Protein AF-X0Y534-F1 (afdb_monomer)

Organism: NCBI:txid412755

Sequence (100 aa):
MFFLVFEQNRPIVDLLPYFEPENIITIDDSNLGKFVSGLWRAILRVRREKIDAAIDMEGLTRSSAIITYLTGARRRVGYHNFTSEGPYRGRLFTHELNYN

Mean predicted aligned error: 4.79 Å

Structure (mmCIF, N/CA/C/O backbone):
data_AF-X0Y534-F1
#
_entry.id   AF-X0Y534-F1
#
loop_
_atom_site.group_PDB
_atom_site.id
_atom_site.type_symbol
_atom_site.label_atom_id
_atom_site.label_alt_id
_atom_site.label_comp_id
_atom_site.label_asym_id
_atom_site.label_entity_id
_atom_site.label_seq_id
_atom_site.pdbx_PDB_ins_code
_atom_site.Cartn_x
_atom_site.Cartn_y
_atom_site.Cartn_z
_atom_site.occupancy
_atom_site.B_iso_or_equiv
_atom_site.auth_seq_id
_atom_site.auth_comp_id
_atom_site.auth_asym_id
_atom_site.auth_atom_id
_atom_site.pdbx_PDB_model_num
ATOM 1 N N . MET A 1 1 ? -12.169 4.908 -0.041 1.00 91.00 1 MET A N 1
ATOM 2 C CA . MET A 1 1 ? -10.887 4.593 -0.716 1.00 91.00 1 MET A CA 1
ATOM 3 C C . MET A 1 1 ? -9.802 4.627 0.344 1.00 91.00 1 MET A C 1
ATOM 5 O O . MET A 1 1 ? -9.899 5.485 1.209 1.00 91.00 1 MET A O 1
ATOM 9 N N . PHE A 1 2 ? -8.828 3.716 0.314 1.00 95.62 2 PHE A N 1
ATOM 10 C CA . PHE A 1 2 ? -7.743 3.674 1.302 1.00 95.62 2 PHE A CA 1
ATOM 11 C C . PHE A 1 2 ? -6.433 4.173 0.697 1.00 95.62 2 PHE A C 1
ATOM 13 O O . PHE A 1 2 ? -6.215 4.001 -0.502 1.00 95.62 2 PHE A O 1
ATOM 20 N N . PHE A 1 3 ? -5.561 4.741 1.526 1.00 96.12 3 PHE A N 1
ATOM 21 C CA . PHE A 1 3 ? -4.214 5.147 1.124 1.00 96.12 3 PHE A CA 1
ATOM 22 C C . PHE A 1 3 ? -3.198 4.661 2.152 1.00 96.12 3 PHE A C 1
ATOM 24 O O . PHE A 1 3 ? -3.387 4.880 3.344 1.00 96.12 3 PHE A O 1
ATOM 31 N N . LEU A 1 4 ? -2.136 3.991 1.705 1.00 95.50 4 LEU A N 1
ATOM 32 C CA . LEU A 1 4 ? -1.034 3.561 2.565 1.00 95.50 4 LEU A CA 1
ATOM 33 C C . LEU A 1 4 ? 0.155 4.490 2.336 1.00 95.50 4 LEU A C 1
ATOM 35 O O . LEU A 1 4 ? 0.598 4.643 1.201 1.00 95.50 4 LEU A O 1
ATOM 39 N N . VAL A 1 5 ? 0.673 5.099 3.399 1.00 95.50 5 VAL A N 1
ATOM 40 C CA . VAL A 1 5 ? 1.736 6.104 3.297 1.00 95.50 5 VAL A CA 1
ATOM 41 C C . VAL A 1 5 ? 2.671 6.058 4.500 1.00 95.50 5 VAL A C 1
ATOM 43 O O . VAL A 1 5 ? 2.287 5.605 5.576 1.00 95.50 5 VAL A O 1
ATOM 46 N N . PHE A 1 6 ? 3.902 6.538 4.349 1.00 95.69 6 PHE A N 1
ATOM 47 C CA . PHE A 1 6 ? 4.750 6.809 5.509 1.00 95.69 6 PHE A CA 1
ATOM 48 C C . PHE A 1 6 ? 4.188 7.959 6.342 1.00 95.69 6 PHE A C 1
ATOM 50 O O . PHE A 1 6 ? 3.635 8.913 5.797 1.00 95.69 6 PHE A O 1
ATOM 57 N N . GLU A 1 7 ? 4.348 7.882 7.660 1.00 96.75 7 GLU A N 1
ATOM 58 C CA . GLU A 1 7 ? 3.816 8.877 8.596 1.00 96.75 7 GLU A CA 1
ATOM 59 C C . GLU A 1 7 ? 4.291 10.301 8.268 1.00 96.75 7 GLU A C 1
ATOM 61 O O . GLU A 1 7 ? 3.480 11.221 8.213 1.00 96.75 7 GLU A O 1
ATOM 66 N N . GLN A 1 8 ? 5.564 10.469 7.905 1.00 95.94 8 GLN A N 1
ATOM 67 C CA . GLN A 1 8 ? 6.137 11.753 7.475 1.00 95.94 8 GLN A CA 1
ATOM 68 C C . GLN A 1 8 ? 5.465 12.373 6.237 1.00 95.94 8 GLN A C 1
ATOM 70 O O . GLN A 1 8 ? 5.479 13.589 6.065 1.00 95.94 8 GLN A O 1
ATOM 75 N N . ASN A 1 9 ? 4.834 11.551 5.395 1.00 95.69 9 ASN A N 1
ATOM 76 C CA . ASN A 1 9 ? 4.146 11.979 4.177 1.00 95.69 9 ASN A CA 1
ATOM 77 C C . ASN A 1 9 ? 2.630 12.138 4.387 1.00 95.69 9 ASN A C 1
ATOM 79 O O . ASN A 1 9 ? 1.923 12.537 3.460 1.00 95.69 9 ASN A O 1
ATOM 83 N N . ARG A 1 10 ? 2.113 11.861 5.593 1.00 96.44 10 ARG A N 1
ATOM 84 C CA . ARG A 1 10 ? 0.695 12.030 5.932 1.00 96.44 10 ARG A CA 1
ATOM 85 C C . ARG A 1 10 ? 0.155 13.435 5.618 1.00 96.44 10 ARG A C 1
ATOM 87 O O . ARG A 1 10 ? -0.900 13.491 4.985 1.00 96.44 10 ARG A O 1
ATOM 94 N N . PRO A 1 11 ? 0.868 14.539 5.927 1.00 96.69 11 PRO A N 1
ATOM 95 C CA . PRO A 1 11 ? 0.368 15.881 5.629 1.00 96.69 11 PRO A CA 1
ATOM 96 C C . PRO A 1 11 ? 0.076 16.114 4.142 1.00 96.69 11 PRO A C 1
ATOM 98 O O . PRO A 1 11 ? -0.825 16.872 3.813 1.00 96.69 11 PRO A O 1
ATOM 101 N N . ILE A 1 12 ? 0.801 15.447 3.234 1.00 95.38 12 ILE A N 1
ATOM 102 C CA . ILE A 1 12 ? 0.564 15.550 1.786 1.00 95.38 12 ILE A CA 1
ATOM 103 C C . ILE A 1 12 ? -0.787 14.921 1.426 1.00 95.38 12 ILE A C 1
ATOM 105 O O . ILE A 1 12 ? -1.537 15.470 0.623 1.00 95.38 12 ILE A O 1
ATOM 109 N N . VAL A 1 13 ? -1.103 13.771 2.027 1.00 95.50 13 VAL A N 1
ATOM 110 C CA . VAL A 1 13 ? -2.347 13.035 1.763 1.00 95.50 13 VAL A CA 1
ATOM 111 C C . VAL A 1 13 ? -3.552 13.760 2.356 1.00 95.50 13 VAL A C 1
ATOM 113 O O . VAL A 1 13 ? -4.606 13.763 1.733 1.00 95.50 13 VAL A O 1
ATOM 116 N N . ASP A 1 14 ? -3.395 14.429 3.501 1.00 95.12 14 ASP A N 1
ATOM 117 C CA . ASP A 1 14 ? -4.470 15.212 4.131 1.00 95.12 14 ASP A CA 1
ATOM 118 C C . ASP A 1 14 ? -4.923 16.417 3.288 1.00 95.12 14 ASP A C 1
ATOM 120 O O . ASP A 1 14 ? -6.041 16.901 3.452 1.00 95.12 14 ASP A O 1
ATOM 124 N N . LEU A 1 15 ? -4.089 16.887 2.353 1.00 95.62 15 LEU A N 1
ATOM 125 C CA . LEU A 1 15 ? -4.472 17.922 1.385 1.00 95.62 15 LEU A CA 1
ATOM 126 C C . LEU A 1 15 ? -5.353 17.379 0.247 1.00 95.62 15 LEU A C 1
ATOM 128 O O . LEU A 1 15 ? -5.950 18.162 -0.494 1.00 95.62 15 LEU A O 1
ATOM 132 N N . LEU A 1 16 ? -5.425 16.055 0.069 1.00 93.25 16 LEU A N 1
ATOM 133 C CA . LEU A 1 16 ? -6.207 15.426 -0.991 1.00 93.25 16 LEU A CA 1
ATOM 134 C C . LEU A 1 16 ? -7.663 15.232 -0.530 1.00 93.25 16 LEU A C 1
ATOM 136 O O . LEU A 1 16 ? -7.905 14.507 0.433 1.00 93.25 16 LEU A O 1
ATOM 140 N N . PRO A 1 17 ? -8.667 15.755 -1.257 1.00 91.94 17 PRO A N 1
ATOM 141 C CA . PRO A 1 17 ? -10.070 15.716 -0.826 1.00 91.94 17 PRO A CA 1
ATOM 142 C C . PRO A 1 17 ? -10.747 14.341 -0.998 1.00 91.94 17 PRO A C 1
ATOM 144 O O . PRO A 1 17 ? -11.967 14.235 -0.909 1.00 91.94 17 PRO A O 1
ATOM 147 N N . TYR A 1 18 ? -9.984 13.287 -1.302 1.00 92.44 18 TYR A N 1
ATOM 148 C CA . TYR A 1 18 ? -10.517 11.993 -1.748 1.00 92.44 18 TYR A CA 1
ATOM 149 C C . TYR A 1 18 ? -10.521 10.902 -0.672 1.00 92.44 18 TYR A C 1
ATOM 151 O O . TYR A 1 18 ? -11.099 9.832 -0.891 1.00 92.44 18 TYR A O 1
ATOM 159 N N . PHE A 1 19 ? -9.851 11.129 0.459 1.00 94.12 19 PHE A N 1
ATOM 160 C CA . PHE A 1 19 ? -9.655 10.117 1.493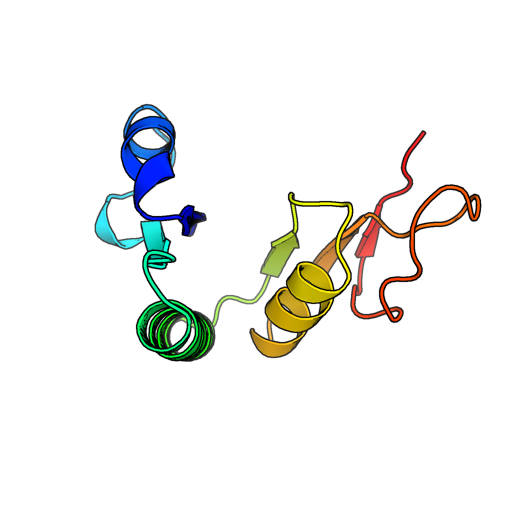 1.00 94.12 19 PHE A CA 1
ATOM 161 C C . PHE A 1 19 ? -10.200 10.607 2.829 1.00 94.12 19 PHE A C 1
ATOM 163 O O . PHE A 1 19 ? -9.810 11.661 3.320 1.00 94.12 19 PHE A O 1
ATOM 170 N N . GLU A 1 20 ? -11.075 9.812 3.441 1.00 94.88 20 GLU A N 1
ATOM 171 C CA . GLU A 1 20 ? -11.455 10.039 4.835 1.00 94.88 20 GLU A CA 1
ATOM 172 C C . GLU A 1 20 ? -10.250 9.759 5.750 1.00 94.88 20 GLU A C 1
ATOM 174 O O . GLU A 1 20 ? -9.486 8.821 5.468 1.00 94.88 20 GLU A O 1
ATOM 179 N N . PRO A 1 21 ? -10.067 10.520 6.845 1.00 93.94 21 PRO A N 1
ATOM 180 C CA . PRO A 1 21 ? -8.904 10.388 7.718 1.00 93.94 21 PRO A CA 1
ATOM 181 C C . PRO A 1 21 ? -8.650 8.965 8.229 1.00 93.94 21 PRO A C 1
ATOM 183 O O . PRO A 1 21 ? -7.488 8.565 8.347 1.00 93.94 21 PRO A O 1
ATOM 186 N N . GLU A 1 22 ? -9.714 8.198 8.479 1.00 94.31 22 GLU A N 1
ATOM 187 C CA . GLU A 1 22 ? -9.693 6.822 8.991 1.00 94.31 22 GLU A CA 1
ATOM 188 C C . GLU A 1 22 ? -9.240 5.796 7.941 1.00 94.31 22 GLU A C 1
ATOM 190 O O . GLU A 1 22 ? -8.826 4.683 8.284 1.00 94.31 22 GLU A O 1
ATOM 195 N N . ASN A 1 23 ? -9.316 6.161 6.659 1.00 96.31 23 ASN A N 1
ATOM 196 C CA . ASN A 1 23 ? -8.934 5.310 5.536 1.00 96.31 23 ASN A CA 1
ATOM 197 C C . ASN A 1 23 ? -7.481 5.538 5.086 1.00 96.31 23 ASN A C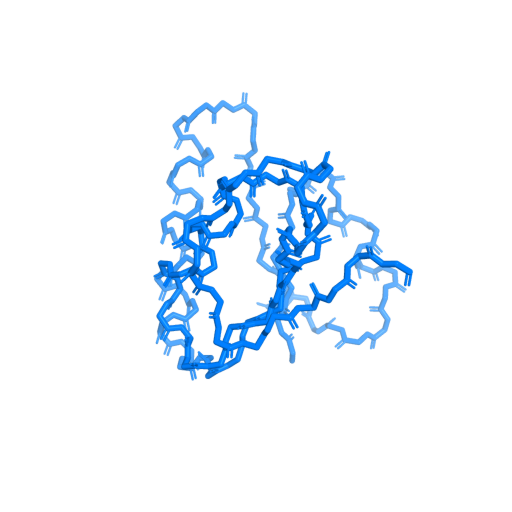 1
ATOM 199 O O . ASN A 1 23 ? -6.977 4.822 4.215 1.00 96.31 23 ASN A O 1
ATOM 203 N N . ILE A 1 24 ? -6.786 6.506 5.682 1.00 96.88 24 ILE A N 1
ATOM 204 C CA . ILE A 1 24 ? -5.366 6.741 5.442 1.00 96.88 24 ILE A CA 1
ATOM 205 C C . ILE A 1 24 ? -4.566 5.977 6.506 1.00 96.88 24 ILE A C 1
ATOM 207 O O . ILE A 1 24 ? -4.546 6.323 7.687 1.00 96.88 24 ILE A O 1
ATOM 211 N N . ILE A 1 25 ? -3.901 4.916 6.065 1.00 96.75 25 ILE A N 1
ATOM 212 C CA . ILE A 1 25 ? -3.075 4.031 6.879 1.00 96.75 25 ILE A CA 1
ATOM 213 C C . ILE A 1 25 ? -1.640 4.559 6.843 1.00 96.75 25 ILE A C 1
ATOM 215 O O . ILE A 1 25 ? -1.044 4.666 5.771 1.00 96.75 25 ILE A O 1
ATOM 219 N N . THR A 1 26 ? -1.072 4.863 8.007 1.00 97.25 26 THR A N 1
ATOM 220 C CA . THR A 1 26 ? 0.313 5.331 8.122 1.00 97.25 26 THR A CA 1
ATOM 221 C C . THR A 1 26 ? 1.253 4.229 8.609 1.00 97.25 26 THR A C 1
ATOM 223 O O . THR A 1 26 ? 0.873 3.361 9.400 1.00 97.25 26 THR A O 1
ATOM 226 N N . ILE A 1 27 ? 2.498 4.256 8.131 1.00 96.50 27 ILE A N 1
ATOM 227 C CA . ILE A 1 27 ? 3.599 3.423 8.627 1.00 96.50 27 ILE A CA 1
ATOM 228 C C . ILE A 1 27 ? 4.694 4.343 9.173 1.00 96.50 27 ILE A C 1
ATOM 230 O O . ILE A 1 27 ? 5.181 5.212 8.454 1.00 96.50 27 ILE A O 1
ATOM 234 N N . ASP A 1 28 ? 5.084 4.126 10.429 1.00 96.25 28 ASP A N 1
ATOM 235 C CA . ASP A 1 28 ? 6.246 4.764 11.061 1.00 96.25 28 ASP A CA 1
ATOM 236 C C . ASP A 1 28 ? 7.521 4.010 10.641 1.00 96.25 28 ASP A C 1
ATOM 238 O O . ASP A 1 28 ? 7.664 2.816 10.928 1.00 96.25 28 ASP A O 1
ATOM 242 N N . ASP A 1 29 ? 8.435 4.694 9.954 1.00 94.62 29 ASP A N 1
ATOM 243 C CA . ASP A 1 29 ? 9.719 4.184 9.464 1.00 94.62 29 ASP A CA 1
ATOM 244 C C . ASP A 1 29 ? 10.929 4.632 10.307 1.00 94.62 29 ASP A C 1
ATOM 246 O O . ASP A 1 29 ? 12.069 4.334 9.952 1.00 94.62 29 ASP A O 1
ATOM 250 N N . SER A 1 30 ? 10.710 5.253 11.475 1.00 94.88 30 SER A N 1
ATOM 251 C CA . SER A 1 30 ? 11.783 5.737 12.368 1.00 94.88 30 SER A CA 1
ATOM 252 C C . SER A 1 30 ? 12.729 4.637 12.860 1.00 94.88 30 SER A C 1
ATOM 254 O O . SER A 1 30 ? 13.857 4.913 13.267 1.00 94.88 30 SER A O 1
ATOM 256 N N . ASN A 1 31 ? 12.279 3.381 12.859 1.00 96.31 31 ASN A N 1
ATOM 257 C CA . ASN A 1 31 ? 13.131 2.211 13.041 1.00 96.31 31 ASN A CA 1
ATOM 258 C C . ASN A 1 31 ? 12.488 0.952 12.447 1.00 96.31 31 ASN A C 1
ATOM 260 O O . ASN A 1 31 ? 11.272 0.865 12.266 1.00 96.31 31 ASN A O 1
ATOM 264 N N . LEU A 1 32 ? 13.317 -0.073 12.237 1.00 94.56 32 LEU A N 1
ATOM 265 C CA . LEU A 1 32 ? 12.912 -1.325 11.599 1.00 94.56 32 LEU A CA 1
ATOM 266 C C . LEU A 1 32 ? 11.766 -2.046 12.332 1.00 94.56 32 LEU A C 1
ATOM 268 O O . LEU A 1 32 ? 10.879 -2.597 11.685 1.00 94.56 32 LEU A O 1
ATOM 272 N N . GLY A 1 33 ? 11.746 -2.035 13.669 1.00 96.62 33 GLY A N 1
ATOM 273 C CA . GLY A 1 33 ? 10.706 -2.713 14.450 1.00 96.62 33 GLY A CA 1
ATOM 274 C C . GLY A 1 33 ? 9.330 -2.060 14.293 1.00 96.62 33 GLY A C 1
ATOM 275 O O . GLY A 1 33 ? 8.322 -2.745 14.076 1.00 96.62 33 GLY A O 1
ATOM 276 N N . LYS A 1 34 ? 9.278 -0.725 14.344 1.00 96.25 34 LYS A N 1
ATOM 277 C CA . LYS A 1 34 ? 8.049 0.035 14.080 1.00 96.25 34 LYS A CA 1
ATOM 278 C C . LYS A 1 34 ? 7.587 -0.105 12.635 1.00 96.25 34 LYS A C 1
ATOM 280 O O . LYS A 1 34 ? 6.402 -0.357 12.420 1.00 96.25 34 LYS A O 1
ATOM 285 N N . PHE A 1 35 ? 8.516 -0.071 11.683 1.00 95.12 35 PHE A N 1
ATOM 286 C CA . PHE A 1 35 ? 8.210 -0.276 10.271 1.00 95.12 35 PHE A CA 1
ATOM 287 C C . PHE A 1 35 ? 7.573 -1.649 10.030 1.00 95.12 35 PHE A C 1
ATOM 289 O O . PHE A 1 35 ? 6.466 -1.736 9.501 1.00 95.12 35 PHE A O 1
ATOM 296 N N . VAL A 1 36 ? 8.217 -2.732 10.483 1.00 95.75 36 VAL A N 1
ATOM 297 C CA . VAL A 1 36 ? 7.726 -4.105 10.270 1.00 95.75 36 VAL A CA 1
ATOM 298 C C . VAL A 1 36 ? 6.381 -4.336 10.965 1.00 95.75 36 VAL A C 1
ATOM 300 O O . VAL A 1 36 ? 5.462 -4.897 10.366 1.00 95.75 36 VAL A O 1
ATOM 303 N N . SER A 1 37 ? 6.223 -3.880 12.210 1.00 97.12 37 SER A N 1
ATOM 304 C CA . SER A 1 37 ? 4.955 -4.023 12.942 1.00 97.12 37 SER A CA 1
ATOM 305 C C . SER A 1 37 ? 3.831 -3.150 12.368 1.00 97.12 37 SER A C 1
ATOM 307 O O . SER A 1 37 ? 2.676 -3.579 12.324 1.00 97.12 37 SER A O 1
ATOM 309 N N . GLY A 1 38 ? 4.141 -1.937 11.904 1.00 97.19 38 GLY A N 1
ATOM 310 C CA . GLY A 1 38 ? 3.220 -1.057 11.182 1.00 97.19 38 GLY A CA 1
ATOM 311 C C . GLY A 1 38 ? 2.758 -1.685 9.872 1.00 97.19 38 GLY A C 1
ATOM 312 O O . GLY A 1 38 ? 1.557 -1.798 9.632 1.00 97.19 38 GLY A O 1
ATOM 313 N N . LEU A 1 39 ? 3.698 -2.206 9.085 1.00 95.94 39 LEU A N 1
ATOM 314 C CA . LEU A 1 39 ? 3.424 -2.901 7.834 1.00 95.94 39 LEU A CA 1
ATOM 315 C C . LEU A 1 39 ? 2.539 -4.139 8.038 1.00 95.94 39 LEU A C 1
ATOM 317 O O . LEU A 1 39 ? 1.567 -4.338 7.308 1.00 95.94 39 LEU A O 1
ATOM 321 N N . TRP A 1 40 ? 2.825 -4.954 9.057 1.00 97.25 40 TRP A N 1
ATOM 322 C CA . TRP A 1 40 ? 2.005 -6.125 9.371 1.00 97.25 40 TRP A CA 1
ATOM 323 C C . TRP A 1 40 ? 0.574 -5.736 9.766 1.00 97.25 40 TRP A C 1
ATOM 325 O O . TRP A 1 40 ? -0.389 -6.329 9.276 1.00 97.25 40 TRP A O 1
ATOM 335 N N . ARG A 1 41 ? 0.414 -4.695 10.596 1.00 97.44 41 ARG A N 1
ATOM 336 C CA . ARG A 1 41 ? -0.905 -4.144 10.954 1.00 97.44 41 ARG A CA 1
ATOM 337 C C . ARG A 1 41 ? -1.652 -3.610 9.733 1.00 97.44 41 ARG A C 1
ATOM 339 O O . ARG A 1 41 ? -2.846 -3.877 9.608 1.00 97.44 41 ARG A O 1
ATOM 346 N N . ALA A 1 42 ? -0.963 -2.926 8.821 1.00 96.69 42 ALA A N 1
ATOM 347 C CA . ALA A 1 42 ? -1.545 -2.441 7.574 1.00 96.69 42 ALA A CA 1
ATOM 348 C C . ALA A 1 42 ? -2.068 -3.603 6.715 1.00 96.69 42 ALA A C 1
ATOM 350 O O . ALA A 1 42 ? -3.230 -3.596 6.318 1.00 96.69 42 ALA A O 1
ATOM 351 N N . ILE A 1 43 ? -1.265 -4.653 6.512 1.00 96.69 43 ILE A N 1
ATOM 352 C CA . ILE A 1 43 ? -1.678 -5.855 5.768 1.00 96.69 43 ILE A CA 1
ATOM 353 C C . ILE A 1 43 ? -2.914 -6.506 6.407 1.00 96.69 43 ILE A C 1
ATOM 355 O O . ILE A 1 43 ? -3.872 -6.848 5.710 1.00 96.69 43 ILE A O 1
ATOM 359 N N . LEU A 1 44 ? -2.925 -6.668 7.733 1.00 97.00 44 LEU A N 1
ATOM 360 C CA . LEU A 1 44 ? -4.073 -7.232 8.446 1.00 97.00 44 LEU A CA 1
ATOM 361 C C . LEU A 1 44 ? -5.324 -6.358 8.314 1.00 97.00 44 LEU A C 1
ATOM 363 O O . LEU A 1 44 ? -6.418 -6.893 8.131 1.00 97.00 44 LEU A O 1
ATOM 367 N N . ARG A 1 45 ? -5.175 -5.029 8.367 1.00 96.62 45 ARG A N 1
ATOM 368 C CA . ARG A 1 45 ? -6.282 -4.089 8.166 1.00 96.62 45 ARG A CA 1
ATOM 369 C C . ARG A 1 45 ? -6.861 -4.219 6.763 1.00 96.62 45 ARG A C 1
ATOM 371 O O . ARG A 1 45 ? -8.068 -4.375 6.638 1.00 96.62 45 ARG A O 1
ATOM 378 N N . VAL A 1 46 ? -6.016 -4.259 5.734 1.00 96.12 46 VAL A N 1
ATOM 379 C CA . VAL A 1 46 ? -6.441 -4.437 4.336 1.00 96.12 46 VAL A CA 1
ATOM 380 C C . VAL A 1 46 ? -7.255 -5.727 4.161 1.00 96.12 46 VAL A C 1
ATOM 382 O O . VAL A 1 46 ? -8.331 -5.708 3.562 1.00 96.12 46 VAL A O 1
ATOM 385 N N . ARG A 1 47 ? -6.799 -6.836 4.760 1.00 95.62 47 ARG A N 1
ATOM 386 C CA . ARG A 1 47 ? -7.525 -8.118 4.746 1.00 95.62 47 ARG A CA 1
ATOM 387 C C . ARG A 1 47 ? -8.849 -8.055 5.509 1.00 95.62 47 ARG A C 1
ATOM 389 O O . ARG A 1 47 ? -9.846 -8.594 5.035 1.00 95.62 47 ARG A O 1
ATOM 396 N N . ARG A 1 48 ? -8.871 -7.400 6.674 1.00 96.88 48 ARG A N 1
ATOM 397 C CA . ARG A 1 48 ? -10.073 -7.237 7.509 1.00 96.88 48 ARG A CA 1
ATOM 398 C C . ARG A 1 48 ? -11.155 -6.421 6.803 1.00 96.88 48 ARG A C 1
ATOM 400 O O . ARG A 1 48 ? -12.314 -6.819 6.838 1.00 96.88 48 ARG A O 1
ATOM 407 N N . GLU A 1 49 ? -10.766 -5.334 6.141 1.00 96.12 49 GLU A N 1
ATOM 408 C CA . GLU A 1 49 ? -11.670 -4.481 5.356 1.00 96.12 49 GLU A CA 1
ATOM 409 C C . GLU A 1 49 ? -12.058 -5.103 4.006 1.00 96.12 49 GLU A C 1
ATOM 411 O O . GLU A 1 49 ? -12.863 -4.538 3.272 1.00 96.12 49 GLU A O 1
ATOM 416 N N . LYS A 1 50 ? -11.519 -6.289 3.677 1.00 95.31 50 LYS A N 1
ATOM 417 C CA . LYS A 1 50 ? -11.801 -7.034 2.440 1.00 95.31 50 LYS A CA 1
ATOM 418 C C . LYS A 1 5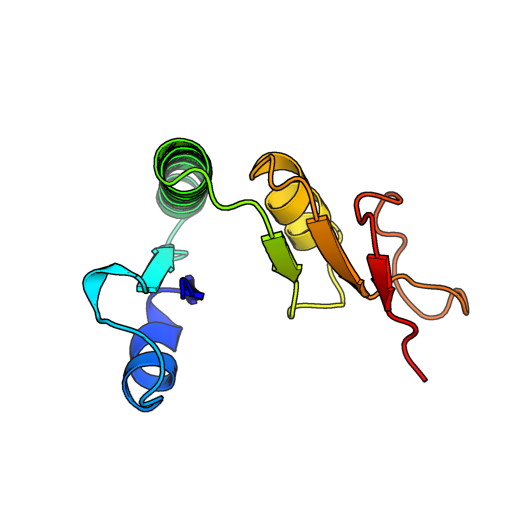0 ? -11.546 -6.211 1.174 1.00 95.31 50 LYS A C 1
ATOM 420 O O . LYS A 1 50 ? -12.267 -6.359 0.187 1.00 95.31 50 LYS A O 1
ATOM 425 N N . ILE A 1 51 ? -10.515 -5.368 1.194 1.00 95.88 51 ILE A N 1
ATOM 426 C CA . ILE A 1 51 ? -10.130 -4.565 0.031 1.00 95.88 51 ILE A CA 1
ATOM 427 C C . ILE A 1 51 ? -9.749 -5.518 -1.106 1.00 95.88 51 ILE A C 1
ATOM 429 O O . ILE A 1 51 ? -8.845 -6.348 -0.981 1.00 95.88 51 ILE A O 1
ATOM 433 N N . ASP A 1 52 ? -10.466 -5.419 -2.219 1.00 95.50 52 ASP A N 1
ATOM 434 C CA . ASP A 1 52 ? -10.353 -6.348 -3.338 1.00 95.50 52 ASP A CA 1
ATOM 435 C C . ASP A 1 52 ? -9.348 -5.887 -4.402 1.00 95.50 52 ASP A C 1
ATOM 437 O O . ASP A 1 52 ? -8.885 -6.719 -5.189 1.00 95.50 52 ASP A O 1
ATOM 441 N N . ALA A 1 53 ? -8.980 -4.601 -4.399 1.00 95.69 53 ALA A N 1
ATOM 442 C CA . ALA A 1 53 ? -8.030 -3.991 -5.319 1.00 95.69 53 ALA A CA 1
ATOM 443 C C . ALA A 1 53 ? -6.932 -3.183 -4.600 1.00 95.69 53 ALA A C 1
ATOM 445 O O . ALA A 1 53 ? -7.219 -2.379 -3.718 1.00 95.69 53 ALA A O 1
ATOM 446 N N . ALA A 1 54 ? -5.677 -3.365 -5.014 1.00 95.31 54 ALA A N 1
ATOM 447 C CA . ALA A 1 54 ? -4.521 -2.603 -4.547 1.00 95.31 54 ALA A CA 1
ATOM 448 C C . ALA A 1 54 ? -3.729 -2.055 -5.742 1.00 95.31 54 ALA A C 1
ATOM 450 O O . ALA A 1 54 ? -3.451 -2.793 -6.692 1.00 95.31 54 ALA A O 1
ATOM 451 N N . ILE A 1 55 ? -3.374 -0.771 -5.681 1.00 93.75 55 ILE A N 1
ATOM 452 C CA . ILE A 1 55 ? -2.580 -0.076 -6.697 1.00 93.75 55 ILE A CA 1
ATOM 453 C C . ILE A 1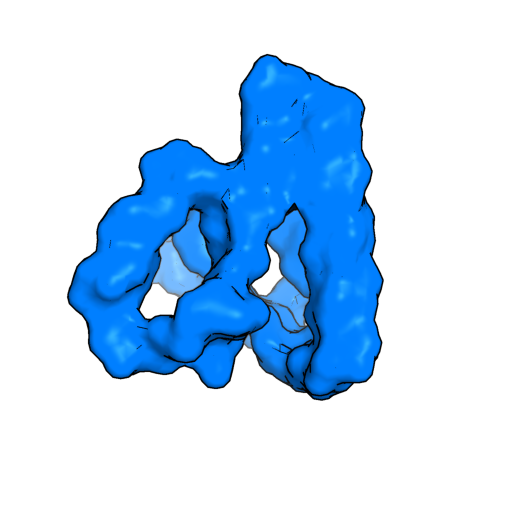 55 ? -1.252 0.324 -6.059 1.00 93.75 55 ILE A C 1
ATOM 455 O O . ILE A 1 55 ? -1.228 1.091 -5.100 1.00 93.75 55 ILE A O 1
ATOM 459 N N . ASP A 1 56 ? -0.159 -0.211 -6.586 1.00 92.44 56 ASP A N 1
ATOM 460 C CA . ASP A 1 56 ? 1.197 0.114 -6.165 1.00 92.44 56 ASP A CA 1
ATOM 461 C C . ASP A 1 56 ? 1.764 1.260 -7.010 1.00 92.44 56 ASP A C 1
ATOM 463 O O . ASP A 1 56 ? 2.003 1.106 -8.212 1.00 92.44 56 ASP A O 1
ATOM 467 N N . MET A 1 57 ? 1.991 2.399 -6.354 1.00 87.69 57 MET A N 1
ATOM 468 C CA . MET A 1 57 ? 2.484 3.632 -6.969 1.00 87.69 57 MET A CA 1
ATOM 469 C C . MET A 1 57 ? 3.997 3.854 -6.792 1.00 87.69 57 MET A C 1
ATOM 471 O O . MET A 1 57 ? 4.519 4.815 -7.345 1.00 87.69 57 MET A O 1
ATOM 475 N N . GLU A 1 58 ? 4.719 3.003 -6.051 1.00 80.12 58 GLU A N 1
ATOM 476 C CA . GLU A 1 58 ? 6.164 3.187 -5.810 1.00 80.12 58 GLU A CA 1
ATOM 477 C C . GLU A 1 58 ? 7.000 2.780 -7.039 1.00 80.12 58 GLU A C 1
ATOM 479 O O . GLU A 1 58 ? 8.093 3.291 -7.262 1.00 80.12 58 GLU A O 1
ATOM 484 N N . GLY A 1 59 ? 6.469 1.859 -7.852 1.00 65.75 59 GLY A N 1
ATOM 485 C CA . GLY A 1 59 ? 6.931 1.500 -9.199 1.00 65.75 59 GLY A CA 1
ATOM 486 C C . GLY A 1 59 ? 8.310 0.841 -9.335 1.00 65.75 59 GLY A C 1
ATOM 487 O O . GLY A 1 59 ? 8.530 0.114 -10.302 1.00 65.75 59 GLY A O 1
ATOM 488 N N . LEU A 1 60 ? 9.218 1.031 -8.376 1.00 66.31 60 LEU A N 1
ATOM 489 C CA . LEU A 1 60 ? 10.651 0.811 -8.586 1.00 66.31 60 LEU A CA 1
ATOM 490 C C . LEU A 1 60 ? 11.280 -0.227 -7.657 1.00 66.31 60 LEU A C 1
ATOM 492 O O . LEU A 1 60 ? 12.345 -0.750 -7.975 1.00 66.31 60 LEU A O 1
ATOM 496 N N . THR A 1 61 ? 10.649 -0.588 -6.537 1.00 78.56 61 THR A N 1
ATOM 497 C CA . THR A 1 61 ? 11.248 -1.535 -5.584 1.00 78.56 61 THR A CA 1
ATOM 498 C C . THR A 1 61 ? 10.523 -2.877 -5.561 1.00 78.56 61 THR A C 1
ATOM 500 O O . THR A 1 61 ? 9.311 -2.984 -5.762 1.00 78.56 61 THR A O 1
ATOM 503 N N . ARG A 1 62 ? 11.271 -3.964 -5.330 1.00 83.94 62 ARG A N 1
ATOM 504 C CA . ARG A 1 62 ? 10.679 -5.300 -5.136 1.00 83.94 62 ARG A CA 1
ATOM 505 C C . ARG A 1 62 ? 9.892 -5.377 -3.823 1.00 83.94 62 ARG A C 1
ATOM 507 O O . ARG A 1 62 ? 8.921 -6.124 -3.743 1.00 83.94 62 ARG A O 1
ATOM 514 N N . SER A 1 63 ? 10.294 -4.605 -2.816 1.00 85.56 63 SER A N 1
ATOM 515 C CA . SER A 1 63 ? 9.633 -4.531 -1.512 1.00 85.56 63 SER A CA 1
ATOM 516 C C . SER A 1 63 ? 8.162 -4.142 -1.633 1.00 85.56 63 SER A C 1
ATOM 518 O O . SER A 1 63 ? 7.323 -4.863 -1.102 1.00 85.56 63 SER A O 1
ATOM 520 N N . SER A 1 64 ? 7.814 -3.096 -2.387 1.00 87.69 64 SER A N 1
ATOM 521 C CA . SER A 1 64 ? 6.405 -2.709 -2.583 1.00 87.69 64 SER A CA 1
ATOM 522 C C . SER A 1 64 ? 5.582 -3.749 -3.327 1.00 87.69 64 SER A C 1
ATOM 524 O O . SER A 1 64 ? 4.425 -3.974 -2.969 1.00 87.69 64 SER A O 1
ATOM 526 N N . ALA A 1 65 ? 6.172 -4.457 -4.293 1.00 90.12 65 ALA A N 1
ATOM 527 C CA . ALA A 1 65 ? 5.481 -5.547 -4.978 1.00 90.12 65 ALA A CA 1
ATOM 528 C C . ALA A 1 65 ? 5.151 -6.697 -4.010 1.00 90.12 65 ALA A C 1
ATOM 530 O O . ALA A 1 65 ? 4.034 -7.217 -4.018 1.00 90.12 65 ALA A O 1
ATOM 531 N N . ILE A 1 66 ? 6.093 -7.054 -3.127 1.00 91.44 66 ILE A N 1
ATOM 532 C CA . ILE A 1 66 ? 5.877 -8.054 -2.069 1.00 91.44 66 ILE A CA 1
ATOM 533 C C . ILE A 1 66 ? 4.805 -7.574 -1.089 1.00 91.44 66 ILE A C 1
ATOM 535 O O . ILE A 1 66 ? 3.897 -8.334 -0.764 1.00 91.44 66 ILE A O 1
ATOM 539 N N . ILE A 1 67 ? 4.865 -6.319 -0.648 1.00 91.38 67 ILE A N 1
ATOM 540 C CA . ILE A 1 67 ? 3.872 -5.741 0.266 1.00 91.38 67 ILE A CA 1
ATOM 541 C C . ILE A 1 67 ? 2.477 -5.795 -0.358 1.00 91.38 67 ILE A C 1
ATOM 543 O O . ILE A 1 67 ? 1.546 -6.316 0.257 1.00 91.38 67 ILE A O 1
ATOM 547 N N . THR A 1 68 ? 2.348 -5.340 -1.605 1.00 93.19 68 THR A N 1
ATOM 548 C CA . THR A 1 68 ? 1.097 -5.364 -2.372 1.00 93.19 68 THR A CA 1
ATOM 549 C C . THR A 1 68 ? 0.563 -6.782 -2.520 1.00 93.19 68 THR A C 1
ATOM 551 O O . THR A 1 68 ? -0.628 -7.017 -2.331 1.00 93.19 68 THR A O 1
ATOM 554 N N . TYR A 1 69 ? 1.427 -7.757 -2.796 1.00 93.56 69 TYR A N 1
ATOM 555 C CA . TYR A 1 69 ? 1.047 -9.167 -2.826 1.00 93.5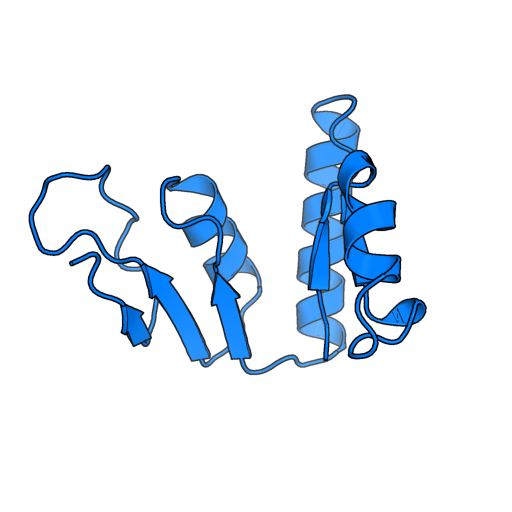6 69 TYR A CA 1
ATOM 556 C C . TYR A 1 69 ? 0.527 -9.664 -1.475 1.00 93.56 69 TYR A C 1
ATOM 558 O O . TYR A 1 69 ? -0.536 -10.283 -1.403 1.00 93.56 69 TYR A O 1
ATOM 566 N N . LEU A 1 70 ? 1.241 -9.346 -0.392 1.00 95.06 70 LEU A N 1
ATOM 567 C CA . LEU A 1 70 ? 0.881 -9.766 0.957 1.00 95.06 70 LEU A CA 1
ATOM 568 C C . LEU A 1 70 ? -0.453 -9.177 1.421 1.00 95.06 70 LEU A C 1
ATOM 570 O O . LEU A 1 70 ? -1.107 -9.803 2.251 1.00 95.06 70 LEU A O 1
ATOM 574 N N . THR A 1 71 ? -0.926 -8.059 0.867 1.00 95.06 71 THR A N 1
ATOM 575 C CA . THR A 1 71 ? -2.280 -7.559 1.171 1.00 95.06 71 THR A CA 1
ATOM 576 C C . THR A 1 71 ? -3.381 -8.591 0.911 1.00 95.06 71 THR A C 1
ATOM 578 O O . THR A 1 71 ? -4.404 -8.581 1.590 1.00 95.06 71 THR A O 1
ATOM 581 N N . GLY A 1 72 ? -3.177 -9.514 -0.036 1.00 93.81 72 GLY A N 1
ATOM 582 C CA . GLY A 1 72 ? -4.192 -10.484 -0.446 1.00 93.81 72 GLY A C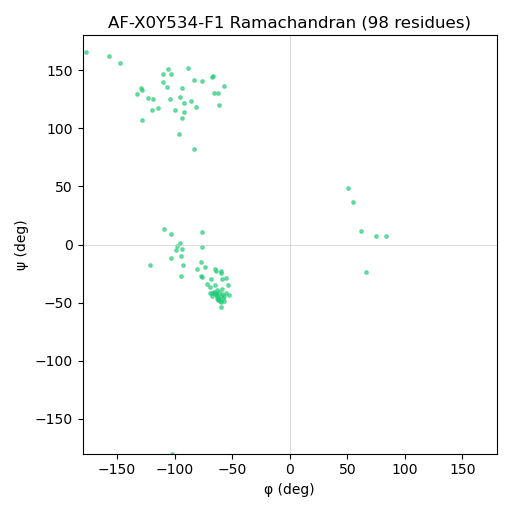A 1
ATOM 583 C C . GLY A 1 72 ? -5.305 -9.898 -1.323 1.00 93.81 72 GLY A C 1
ATOM 584 O O . GLY A 1 72 ? -6.258 -10.615 -1.628 1.00 93.81 72 GLY A O 1
ATOM 585 N N . ALA A 1 73 ? -5.191 -8.636 -1.758 1.00 96.00 73 ALA A N 1
ATOM 586 C CA . ALA A 1 73 ? -6.121 -8.042 -2.716 1.00 96.00 73 ALA A 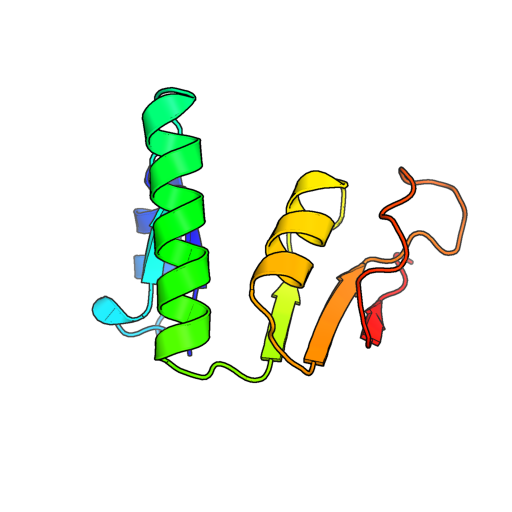CA 1
ATOM 587 C C . ALA A 1 73 ? -6.160 -8.880 -4.003 1.00 96.00 73 ALA A C 1
ATOM 589 O O . ALA A 1 73 ? -5.118 -9.311 -4.502 1.00 96.00 73 ALA A O 1
ATOM 590 N N . ARG A 1 74 ? -7.354 -9.128 -4.552 1.00 93.50 74 ARG A N 1
ATOM 591 C CA . ARG A 1 74 ? -7.535 -9.973 -5.747 1.00 93.50 74 ARG A CA 1
ATOM 592 C C . ARG A 1 74 ? -6.982 -9.303 -6.997 1.00 93.50 74 ARG A C 1
ATOM 594 O O . ARG A 1 74 ? -6.330 -9.966 -7.797 1.00 93.50 74 ARG A O 1
ATOM 601 N N . ARG A 1 75 ? -7.226 -8.000 -7.146 1.00 95.56 75 ARG A N 1
ATOM 602 C CA . ARG A 1 75 ? -6.679 -7.168 -8.219 1.00 95.56 75 ARG A CA 1
ATOM 603 C C . ARG A 1 75 ? -5.488 -6.398 -7.667 1.00 95.56 75 ARG A C 1
ATOM 605 O O . ARG A 1 75 ? -5.623 -5.590 -6.761 1.00 95.56 75 ARG A O 1
ATOM 612 N N . ARG A 1 76 ? -4.307 -6.668 -8.198 1.00 95.12 76 ARG A N 1
ATOM 613 C CA . ARG A 1 76 ? -3.064 -5.973 -7.855 1.00 95.12 76 ARG A CA 1
ATOM 614 C C . ARG A 1 76 ? -2.537 -5.319 -9.114 1.00 95.12 76 ARG A C 1
ATOM 616 O O . ARG A 1 76 ? -2.239 -6.040 -10.073 1.00 95.12 76 ARG A O 1
ATOM 623 N N . VAL A 1 77 ? -2.494 -3.995 -9.101 1.00 92.31 77 VAL A N 1
ATOM 624 C CA . VAL A 1 77 ? -2.007 -3.149 -10.188 1.00 92.31 77 VAL A CA 1
ATOM 625 C C . VAL A 1 77 ? -0.660 -2.584 -9.770 1.00 92.31 77 VAL A C 1
ATOM 627 O O . VAL A 1 77 ? -0.511 -2.141 -8.635 1.00 92.31 77 VAL A O 1
ATOM 630 N N . GLY A 1 78 ? 0.315 -2.590 -10.665 1.00 88.75 78 GLY A N 1
ATOM 631 C CA . GLY A 1 78 ? 1.610 -1.979 -10.400 1.00 88.75 78 GLY A CA 1
ATOM 632 C C . GLY A 1 78 ? 2.514 -2.057 -11.614 1.00 88.75 78 GLY A C 1
ATOM 633 O O . GLY A 1 78 ? 2.243 -2.803 -12.559 1.00 88.75 78 GLY A O 1
ATOM 634 N N . TYR A 1 79 ? 3.591 -1.280 -11.588 1.00 80.31 79 TYR A N 1
ATOM 635 C CA . TYR A 1 79 ? 4.563 -1.298 -12.672 1.00 80.31 79 TYR A CA 1
ATOM 636 C C . TYR A 1 79 ? 5.282 -2.639 -12.752 1.00 80.31 79 TYR A C 1
ATOM 638 O O . TYR A 1 79 ? 5.805 -3.149 -11.750 1.00 80.31 79 TYR A O 1
ATOM 646 N N . HIS A 1 80 ? 5.317 -3.175 -13.967 1.00 69.12 80 HIS A N 1
ATOM 647 C CA . HIS A 1 80 ? 6.135 -4.309 -14.348 1.00 69.12 80 HIS A CA 1
ATOM 648 C C . HIS A 1 80 ? 7.245 -3.828 -15.277 1.00 69.12 80 HIS A C 1
ATOM 650 O O . HIS A 1 80 ? 7.051 -2.981 -16.145 1.00 69.12 80 HIS A O 1
ATOM 656 N N . ASN A 1 81 ? 8.430 -4.386 -15.078 1.00 64.88 81 ASN A N 1
ATOM 657 C CA . ASN A 1 81 ? 9.599 -4.046 -15.864 1.00 64.88 81 ASN A CA 1
ATOM 658 C C . ASN A 1 81 ? 9.609 -4.839 -17.181 1.00 64.88 81 ASN A C 1
ATOM 660 O O . ASN A 1 81 ? 10.243 -5.890 -17.261 1.00 64.88 81 ASN A O 1
ATOM 664 N N . PHE A 1 82 ? 8.880 -4.366 -18.194 1.00 56.94 82 PHE A N 1
ATOM 665 C CA . PHE A 1 82 ? 8.796 -5.041 -19.496 1.00 56.94 82 PHE A CA 1
ATOM 666 C C . PHE A 1 82 ? 10.041 -4.837 -20.372 1.00 56.94 82 PHE A C 1
ATOM 668 O O . PHE A 1 82 ? 10.358 -5.703 -21.184 1.00 56.94 82 PHE A O 1
ATOM 675 N N . THR A 1 83 ? 10.759 -3.723 -20.207 1.00 57.75 83 THR A N 1
ATOM 676 C CA . THR A 1 83 ? 11.919 -3.337 -21.036 1.00 57.75 83 THR A CA 1
ATOM 677 C C . THR A 1 83 ? 13.265 -3.749 -20.432 1.00 57.75 83 THR A C 1
ATOM 679 O O . THR A 1 83 ? 14.307 -3.513 -21.031 1.00 57.75 83 THR A O 1
ATOM 682 N N . SER A 1 84 ? 13.267 -4.415 -19.271 1.00 57.50 84 SER A N 1
ATOM 683 C CA . SER A 1 84 ? 14.474 -4.763 -18.498 1.00 57.50 84 SER A CA 1
ATOM 684 C C . SER A 1 84 ? 15.300 -3.567 -17.997 1.00 57.50 84 SER A C 1
ATOM 686 O O . SER A 1 84 ? 16.395 -3.771 -17.482 1.00 57.50 84 SER A O 1
ATOM 688 N N . GLU A 1 85 ? 14.777 -2.342 -18.066 1.00 60.28 85 GLU A N 1
ATOM 689 C CA . GLU A 1 85 ? 15.480 -1.136 -17.604 1.00 60.28 85 GLU A CA 1
ATOM 690 C C . GLU A 1 85 ? 15.396 -0.939 -16.075 1.00 60.28 85 GLU A C 1
ATOM 692 O O . GLU A 1 85 ? 16.250 -0.283 -15.482 1.00 60.28 85 GLU A O 1
ATOM 697 N N . GLY A 1 86 ? 14.407 -1.552 -15.410 1.00 61.56 86 GLY A N 1
ATOM 698 C CA . GLY A 1 86 ? 14.254 -1.548 -13.947 1.00 61.56 86 GLY A CA 1
ATOM 699 C C . GLY A 1 86 ? 14.695 -2.845 -13.234 1.00 61.56 86 GLY A C 1
ATOM 700 O O . GLY A 1 86 ? 15.104 -3.824 -13.857 1.00 61.56 86 GLY A O 1
ATOM 701 N N . PRO A 1 87 ? 14.588 -2.927 -11.897 1.00 62.97 87 PRO A N 1
ATOM 702 C CA . PRO A 1 87 ? 14.803 -4.176 -11.164 1.00 62.97 87 PRO A CA 1
ATOM 703 C C . PRO A 1 87 ? 13.601 -5.134 -11.289 1.00 62.97 87 PRO A C 1
ATOM 705 O O . PRO A 1 87 ? 12.442 -4.730 -11.213 1.00 62.97 87 PRO A O 1
ATOM 708 N N . TYR A 1 88 ? 13.852 -6.443 -11.423 1.00 74.12 88 TYR A N 1
ATOM 709 C CA . TYR A 1 88 ? 12.790 -7.464 -11.468 1.00 74.12 88 TYR A CA 1
ATOM 710 C C . TYR A 1 88 ? 11.966 -7.520 -10.162 1.00 74.12 88 TYR A C 1
ATOM 712 O O . TYR A 1 88 ? 12.532 -7.665 -9.070 1.00 74.12 88 TYR A O 1
ATOM 720 N N . ARG A 1 89 ? 10.625 -7.488 -10.277 1.00 81.25 89 ARG A N 1
ATOM 721 C CA . ARG A 1 89 ? 9.664 -7.364 -9.152 1.00 81.25 89 ARG A CA 1
ATOM 722 C C . ARG A 1 89 ? 8.851 -8.635 -8.834 1.00 81.25 89 ARG A C 1
ATOM 724 O O . ARG A 1 89 ? 7.889 -8.574 -8.077 1.00 81.25 89 ARG A O 1
ATOM 731 N N . GLY A 1 90 ? 9.230 -9.796 -9.377 1.00 80.56 90 GLY A N 1
ATOM 732 C CA . GLY A 1 90 ? 8.675 -11.095 -8.956 1.00 80.56 90 GLY A CA 1
ATOM 733 C C . GLY A 1 90 ?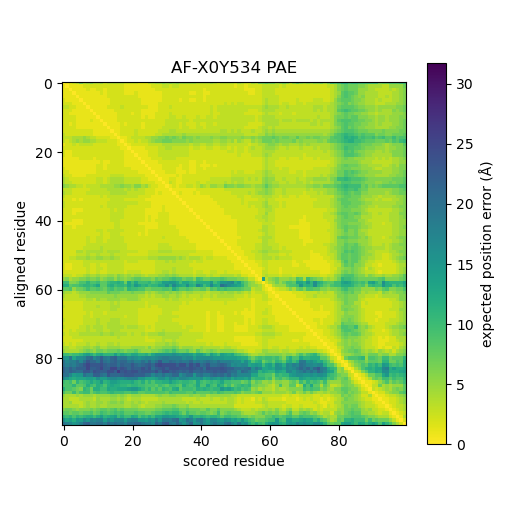 7.343 -11.522 -9.589 1.00 80.56 90 GLY A C 1
ATOM 734 O O . GLY A 1 90 ? 6.792 -12.523 -9.145 1.00 80.56 90 GLY A O 1
ATOM 735 N N . ARG A 1 91 ? 6.822 -10.793 -10.592 1.00 81.12 91 ARG A N 1
ATOM 736 C CA . ARG A 1 91 ? 5.524 -11.063 -11.256 1.00 81.12 91 ARG A CA 1
ATOM 737 C C . ARG A 1 91 ? 4.367 -11.247 -10.255 1.00 81.12 91 ARG A C 1
ATOM 739 O O . ARG A 1 91 ? 3.612 -12.213 -10.294 1.00 81.12 91 ARG A O 1
ATOM 746 N N . LEU A 1 92 ? 4.271 -10.312 -9.311 1.00 85.69 92 LEU A N 1
ATOM 747 C CA . LEU A 1 92 ? 3.326 -10.358 -8.189 1.00 85.69 92 LEU A CA 1
ATOM 748 C C . LEU A 1 92 ? 2.013 -9.590 -8.445 1.00 85.69 92 LEU A C 1
ATOM 750 O O . LEU A 1 92 ? 1.047 -9.719 -7.680 1.00 85.69 92 LEU A O 1
ATOM 754 N N . PHE A 1 93 ? 1.963 -8.813 -9.528 1.00 89.19 93 PHE A N 1
ATOM 755 C CA . PHE A 1 93 ? 0.782 -8.077 -9.970 1.00 89.19 93 PHE A CA 1
ATOM 756 C C . PHE A 1 93 ? -0.095 -8.935 -10.882 1.00 89.19 93 PHE A C 1
ATOM 758 O O . PHE A 1 93 ? 0.367 -9.843 -11.562 1.00 89.19 93 PHE A O 1
ATOM 765 N N . THR A 1 94 ? -1.390 -8.640 -10.872 1.00 87.25 94 THR A N 1
ATOM 766 C CA . THR A 1 94 ? -2.371 -9.249 -11.790 1.00 87.25 94 THR A CA 1
ATOM 767 C C . 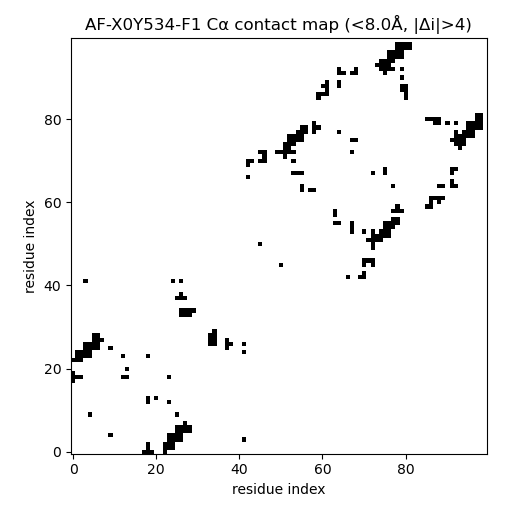THR A 1 94 ? -2.603 -8.398 -13.032 1.00 87.25 94 THR A C 1
ATOM 769 O O . THR A 1 94 ? -2.991 -8.921 -14.067 1.00 87.25 94 THR A O 1
ATOM 772 N N . HIS A 1 95 ? -2.398 -7.088 -12.898 1.00 88.12 95 HIS A N 1
ATOM 773 C CA . HIS A 1 95 ? -2.551 -6.098 -13.951 1.00 88.12 95 HIS A CA 1
ATOM 774 C C . HIS A 1 95 ? -1.254 -5.299 -13.964 1.00 88.12 95 HIS A C 1
ATOM 776 O O . HIS A 1 95 ? -0.950 -4.560 -13.028 1.00 88.12 95 HIS A O 1
ATOM 782 N N . GLU A 1 96 ? -0.447 -5.537 -14.981 1.00 83.69 96 GLU A N 1
ATOM 783 C CA . GLU A 1 96 ? 0.899 -4.999 -15.079 1.00 83.69 96 GLU A CA 1
ATOM 784 C C . GLU A 1 96 ? 0.870 -3.712 -15.903 1.00 83.69 96 GLU A C 1
ATOM 786 O O . GLU A 1 96 ? 0.333 -3.689 -17.009 1.00 83.69 96 GLU A O 1
ATOM 791 N N . LEU A 1 97 ? 1.417 -2.632 -15.347 1.00 78.44 97 LEU A N 1
ATOM 792 C CA . LEU A 1 97 ? 1.574 -1.362 -16.051 1.00 78.44 97 LEU A CA 1
ATOM 793 C C . LEU A 1 97 ? 2.956 -1.307 -16.693 1.00 78.44 97 LEU A C 1
ATOM 795 O O . LEU A 1 97 ? 3.949 -1.659 -16.050 1.00 78.44 97 LEU A O 1
ATOM 799 N N . ASN A 1 98 ? 3.013 -0.870 -17.950 1.00 73.88 98 ASN A N 1
ATOM 800 C CA . ASN A 1 98 ? 4.276 -0.634 -18.634 1.00 73.88 98 ASN A CA 1
ATOM 801 C C . ASN A 1 98 ? 4.817 0.754 -18.276 1.00 73.88 98 ASN A C 1
ATOM 803 O O . ASN A 1 98 ? 4.049 1.704 -18.143 1.00 73.88 98 ASN A O 1
ATOM 807 N N . TYR A 1 99 ? 6.130 0.849 -18.102 1.00 61.28 99 TYR A N 1
ATOM 808 C CA . TYR A 1 99 ? 6.831 2.109 -17.892 1.00 61.28 99 TYR A CA 1
ATOM 809 C C . TYR A 1 99 ? 7.365 2.565 -19.251 1.00 61.28 99 TYR A C 1
ATOM 811 O O . TYR A 1 99 ? 8.386 2.034 -19.672 1.00 61.28 99 TYR A O 1
ATOM 819 N N . ASN A 1 100 ? 6.628 3.425 -19.970 1.00 58.06 100 ASN A N 1
ATOM 820 C CA . ASN A 1 100 ? 7.032 4.069 -21.233 1.00 58.06 100 ASN A CA 1
ATOM 821 C C . ASN A 1 100 ? 6.180 5.311 -21.511 1.00 58.06 100 ASN A C 1
ATOM 823 O O . ASN A 1 100 ? 4.936 5.157 -21.521 1.00 58.06 100 ASN A O 1
#

Foldseek 3Di:
DAAEEAPVCVVVVVVPPPDDPVRYQYQHVPDPVSRVVSLVVVLVVLVVVVAQEDEQPVQADLVSLVSQLSSVRNAYEHAADPPPPGDHNPPSGPHHDYDD

Solvent-accessible surface area (backbone atoms only — not comparable to full-atom values): 5913 Å² total; per-residue (Å²): 104,74,46,82,43,47,49,92,52,43,73,66,56,72,72,41,95,75,52,57,77,89,36,51,45,62,27,48,71,94,41,70,69,50,27,54,54,30,50,51,51,49,33,51,48,40,49,73,72,60,49,52,65,43,78,51,82,79,64,65,56,45,64,60,36,52,53,56,44,66,30,64,30,74,42,26,36,29,54,39,63,82,83,67,83,57,66,85,46,81,84,54,51,75,43,69,37,75,86,128

Secondary structure (DSSP, 8-state):
--EEEEGGGHHHHHT-TT--GGGEEEE--SSHHHHHHHHHHHHHHHHHTT--EEEE---S-HHHHHHHHHT--SEEEEEE-SSSSS----S--SEEEE--

Nearest PDB structures (foldseek):
  7f9o-assembly1_6  TM=7.249E-01  e=9.432E-02  Hordeum vulgare subsp. spontaneum
  7wg5-assembly1_a  TM=7.019E-01  e=5.714E-01  Arabidopsis thaliana
  3tov-assembly1_A  TM=6.852E-01  e=6.108E-01  Veillonella parvula DSM 2008
  3eoo-assembly4_L  TM=3.683E-01  e=2.833E+00  Burkholderia pseudomallei 1655
  1xg3-assembly1_B  TM=3.491E-01  e=8.808E+00  Escherichia coli

pLDDT: mean 88.86, std 11.38, range [56.94, 97.44]

Radius of gyration: 13.85 Å; Cα contacts (8 Å, |Δi|>4): 153; chains: 1; bounding box: 27×29×36 Å